Protein AF-A0A2E3YI07-F1 (afdb_monomer_lite)

Secondary structure (DSSP, 8-state):
-EEEE-SSSEEEEEEEEEEE-PPPTTS--SS---EEEEEEEEETTEEEEEEEEES-BTTB-SEEEETTEEEEEEEEESPP-SSSPPPGGG-EEEEEEEPTTPPPPSSPPB---GGGS--------------

pLDDT: mean 73.73, std 20.32, range [28.08, 93.19]

Radius of gyration: 16.0 Å; chains: 1; bounding box: 50×37×43 Å

Foldseek 3Di:
DDWDDPVQQKIKAWDFWPDDPADAPADDDPDGDKTKTWIWIDGDPDIDIQIAMPPDDDPRHQWDADPQKIKGWDDKDDGAHPVDGDDGVGIWTWIQIGHHPDDGDPDTQTDDDVVVPDRDDDPPPPDDDDD

Sequence (131 aa):
MLTWSDGNALTLRWDEVVTDSRCPTDAVCVWAGEIELRLHVSKGSDSTSLVLRLPEREAVPPLGKVAGFTIRLDRVSPEPSLAAPPTEETYQAHLTVAPPGTLLPSAVTAISDERWASVKRRVSAESSLHP

Structure (mmCIF, N/CA/C/O backbone):
data_AF-A0A2E3YI07-F1
#
_entry.id   AF-A0A2E3YI07-F1
#
loop_
_atom_site.group_PDB
_atom_site.id
_atom_site.type_symbol
_atom_site.label_atom_id
_atom_site.label_alt_id
_atom_site.label_comp_id
_atom_site.label_asym_id
_atom_site.label_entity_id
_atom_site.label_seq_id
_atom_site.pdbx_PDB_ins_code
_atom_site.Cartn_x
_atom_site.Cartn_y
_atom_site.Cartn_z
_atom_site.occupancy
_atom_site.B_iso_or_equiv
_atom_site.auth_seq_id
_atom_site.auth_comp_id
_atom_site.auth_asym_id
_atom_site.auth_atom_id
_atom_site.pdbx_PDB_model_num
ATOM 1 N N . MET A 1 1 ? 10.925 7.538 8.580 1.00 47.06 1 MET A N 1
ATOM 2 C CA . MET A 1 1 ? 9.795 7.009 9.376 1.00 47.06 1 MET A CA 1
ATOM 3 C C . MET A 1 1 ? 8.611 7.946 9.175 1.00 47.06 1 MET A C 1
ATOM 5 O O . MET A 1 1 ? 8.662 9.071 9.657 1.00 47.06 1 MET A O 1
ATOM 9 N N . LEU A 1 2 ? 7.627 7.536 8.371 1.00 51.66 2 LEU A N 1
ATOM 10 C CA . LEU A 1 2 ? 6.523 8.384 7.893 1.00 51.66 2 LEU A CA 1
ATOM 11 C C . LEU A 1 2 ? 5.194 7.855 8.410 1.00 51.66 2 LEU A C 1
ATOM 13 O O . LEU A 1 2 ? 4.999 6.646 8.405 1.00 51.66 2 LEU A O 1
ATOM 17 N N . THR A 1 3 ? 4.301 8.751 8.820 1.00 56.94 3 THR A N 1
ATOM 18 C CA . THR A 1 3 ? 3.112 8.417 9.606 1.00 56.94 3 THR A CA 1
ATOM 19 C C . THR A 1 3 ? 1.899 9.180 9.063 1.00 56.94 3 THR A C 1
ATOM 21 O O . THR A 1 3 ? 1.856 10.404 9.159 1.00 56.94 3 THR A O 1
ATOM 24 N N . TRP A 1 4 ? 0.914 8.482 8.497 1.00 64.12 4 TRP A N 1
ATOM 25 C CA . TRP A 1 4 ? -0.392 9.038 8.110 1.00 64.12 4 TRP A CA 1
ATOM 26 C C . TRP A 1 4 ? -1.407 8.818 9.229 1.00 64.12 4 TRP A C 1
ATOM 28 O O . TRP A 1 4 ? -1.381 7.752 9.836 1.00 64.12 4 TRP A O 1
ATOM 38 N N . SER A 1 5 ? -2.320 9.764 9.481 1.00 59.66 5 SER A N 1
ATOM 39 C CA . SER A 1 5 ? -3.449 9.551 10.394 1.00 59.66 5 SER A CA 1
ATOM 40 C C . SER A 1 5 ? -4.786 9.996 9.807 1.00 59.66 5 SER A C 1
ATOM 42 O O . SER A 1 5 ? -4.866 10.980 9.070 1.00 59.66 5 SER A O 1
ATOM 44 N N . ASP A 1 6 ? -5.853 9.273 10.144 1.00 65.81 6 ASP A N 1
ATOM 45 C CA . ASP A 1 6 ? -7.208 9.545 9.644 1.00 65.81 6 ASP A CA 1
ATOM 46 C C . ASP A 1 6 ? -7.938 10.655 10.427 1.00 65.81 6 ASP A C 1
ATOM 48 O O . ASP A 1 6 ? -9.049 11.049 10.075 1.00 65.81 6 ASP A O 1
ATOM 52 N N . GLY A 1 7 ? -7.322 11.163 11.500 1.00 61.38 7 GLY A N 1
ATOM 53 C CA . GLY A 1 7 ? -7.928 12.107 12.442 1.00 61.38 7 GLY A CA 1
ATOM 54 C C . GLY A 1 7 ? -8.808 11.460 13.522 1.00 61.38 7 GLY A C 1
ATOM 55 O O . GLY A 1 7 ? -9.167 12.145 14.474 1.00 61.38 7 GLY A O 1
ATOM 56 N N . ASN A 1 8 ? -9.080 10.151 13.440 1.00 62.75 8 ASN A N 1
ATOM 57 C CA . ASN A 1 8 ? -9.799 9.345 14.439 1.00 62.75 8 ASN A CA 1
ATOM 58 C C . ASN A 1 8 ? -8.878 8.308 15.105 1.00 62.75 8 ASN A C 1
ATOM 60 O O . ASN A 1 8 ? -9.298 7.205 15.468 1.00 62.75 8 ASN A O 1
ATOM 64 N N . ALA A 1 9 ? -7.615 8.694 15.284 1.00 74.25 9 ALA A N 1
ATOM 65 C CA . ALA A 1 9 ? -6.551 7.929 15.922 1.00 74.25 9 ALA A CA 1
ATOM 66 C C . ALA A 1 9 ? -6.019 6.707 15.154 1.00 74.25 9 ALA A C 1
ATOM 68 O O . ALA A 1 9 ? -5.094 6.087 15.674 1.00 74.25 9 ALA A O 1
ATOM 69 N N . LEU A 1 10 ? -6.504 6.372 13.947 1.00 79.88 10 LEU A N 1
ATOM 70 C CA . LEU A 1 10 ? -5.805 5.391 13.112 1.00 79.88 10 LEU A CA 1
ATOM 71 C C . LEU A 1 10 ? -4.551 6.044 12.546 1.00 79.88 10 LEU A C 1
ATOM 73 O O . LEU A 1 10 ? -4.598 7.153 12.019 1.00 79.88 10 LEU A O 1
ATOM 77 N N . THR A 1 11 ? -3.444 5.331 12.642 1.00 84.50 11 THR A N 1
ATOM 78 C CA . THR A 1 11 ? -2.137 5.748 12.183 1.00 84.50 11 THR A CA 1
ATOM 79 C C . THR A 1 11 ? -1.516 4.645 11.331 1.00 84.50 11 THR A C 1
ATOM 81 O O . THR A 1 11 ? -1.484 3.488 11.741 1.00 84.50 11 THR A O 1
ATOM 84 N N . LEU A 1 12 ? -1.029 4.991 10.142 1.00 84.00 12 LEU A N 1
ATOM 85 C CA . LEU A 1 12 ? -0.323 4.092 9.232 1.00 84.00 12 LEU A CA 1
ATOM 86 C C . LEU A 1 12 ? 1.107 4.573 9.077 1.00 84.00 12 LEU A C 1
ATOM 88 O O . LEU A 1 12 ? 1.341 5.708 8.663 1.00 84.00 12 LEU A O 1
ATOM 92 N N . ARG A 1 13 ? 2.058 3.701 9.385 1.00 84.94 13 ARG A N 1
ATOM 93 C CA . ARG A 1 13 ? 3.478 3.959 9.221 1.00 84.94 13 ARG A CA 1
ATOM 94 C C . ARG A 1 13 ? 4.072 2.996 8.214 1.00 84.94 13 ARG A C 1
ATOM 96 O O . ARG A 1 13 ? 3.861 1.793 8.313 1.00 84.94 13 ARG A O 1
ATOM 103 N N . TRP A 1 14 ? 4.825 3.529 7.263 1.00 81.50 14 TRP A N 1
ATOM 104 C CA . TRP A 1 14 ? 5.632 2.704 6.375 1.00 81.50 14 TRP A CA 1
ATOM 105 C C . TRP A 1 14 ? 6.849 2.178 7.130 1.00 81.50 14 TRP A C 1
ATOM 107 O O . TRP A 1 14 ? 7.633 2.986 7.640 1.00 81.50 14 TRP A O 1
ATOM 117 N N . ASP A 1 15 ? 6.999 0.857 7.189 1.00 85.00 15 ASP A N 1
ATOM 118 C CA . ASP A 1 15 ? 8.186 0.234 7.769 1.00 85.00 15 ASP A CA 1
ATOM 119 C C . ASP A 1 15 ? 9.208 -0.064 6.669 1.00 85.00 15 ASP A C 1
ATOM 121 O O . ASP A 1 15 ? 10.281 0.532 6.675 1.00 85.00 15 ASP A O 1
ATOM 125 N N . GLU A 1 16 ? 8.868 -0.922 5.703 1.00 84.88 16 GLU A N 1
ATOM 126 C CA . GLU A 1 16 ? 9.809 -1.368 4.666 1.00 84.88 16 GLU A CA 1
ATOM 127 C C . GLU A 1 16 ? 9.114 -1.977 3.436 1.00 84.88 16 GLU A C 1
ATOM 129 O O . GLU A 1 16 ? 7.950 -2.396 3.486 1.00 84.88 16 GLU A O 1
ATOM 134 N N . VAL A 1 17 ? 9.874 -2.076 2.342 1.00 89.62 17 VAL A N 1
ATOM 135 C CA . VAL A 1 17 ? 9.582 -2.992 1.231 1.00 89.62 17 VAL A CA 1
ATOM 136 C C . VAL A 1 17 ? 10.168 -4.349 1.600 1.00 89.62 17 VAL A C 1
ATOM 138 O O . VAL A 1 17 ? 11.382 -4.483 1.706 1.00 89.62 17 VAL A O 1
ATOM 141 N N . VAL A 1 18 ? 9.323 -5.359 1.794 1.00 90.81 18 VAL A N 1
ATOM 142 C CA . VAL A 1 18 ? 9.785 -6.712 2.142 1.00 90.81 18 VAL A CA 1
ATOM 143 C C . VAL A 1 18 ? 10.398 -7.388 0.917 1.00 90.81 18 VAL A C 1
ATOM 145 O O . VAL A 1 18 ? 11.444 -8.028 1.002 1.00 90.81 18 VAL A O 1
ATOM 148 N N . THR A 1 19 ? 9.751 -7.237 -0.239 1.00 90.62 19 THR A N 1
ATOM 149 C CA . THR A 1 19 ? 10.292 -7.667 -1.528 1.00 90.62 19 THR A CA 1
ATOM 150 C C . THR A 1 19 ? 9.716 -6.820 -2.656 1.00 90.62 19 THR A C 1
ATOM 152 O O . THR A 1 19 ? 8.546 -6.445 -2.609 1.00 90.62 19 THR A O 1
ATOM 155 N N . ASP A 1 20 ? 10.528 -6.528 -3.670 1.00 91.69 20 ASP A N 1
ATOM 156 C CA . ASP A 1 20 ? 10.071 -6.011 -4.958 1.00 91.69 20 ASP A CA 1
ATOM 157 C C . ASP A 1 20 ? 10.759 -6.791 -6.079 1.00 91.69 20 ASP A C 1
ATOM 159 O O . ASP A 1 20 ? 11.963 -6.686 -6.306 1.00 91.69 20 ASP A O 1
ATOM 163 N N . SER A 1 21 ? 9.971 -7.609 -6.762 1.00 91.88 21 SER A N 1
ATOM 164 C CA . SER A 1 21 ? 10.355 -8.375 -7.944 1.00 91.88 21 SER A CA 1
ATOM 165 C C . SER A 1 21 ? 9.477 -8.021 -9.141 1.00 91.88 21 SER A C 1
ATOM 167 O O . SER A 1 21 ? 9.441 -8.772 -10.119 1.00 91.88 21 SER A O 1
ATOM 169 N N . ARG A 1 22 ? 8.733 -6.904 -9.067 1.00 92.88 22 ARG A N 1
ATOM 170 C CA . ARG A 1 22 ? 7.829 -6.472 -10.135 1.00 92.88 22 ARG A CA 1
ATOM 171 C C . ARG A 1 22 ? 8.575 -6.440 -11.460 1.00 92.88 22 ARG A C 1
ATOM 173 O O . ARG A 1 22 ? 9.720 -5.998 -11.544 1.00 92.88 22 ARG A O 1
ATOM 180 N N . CYS A 1 23 ? 7.904 -6.917 -12.504 1.00 92.38 23 CYS A N 1
ATOM 181 C CA . CYS A 1 23 ? 8.481 -6.907 -13.837 1.00 92.38 23 CYS A CA 1
ATOM 182 C C . CYS A 1 23 ? 8.771 -5.459 -14.259 1.00 92.38 23 CYS A C 1
ATOM 184 O O . CYS A 1 23 ? 7.838 -4.649 -14.241 1.00 92.38 23 CYS A O 1
ATOM 186 N N . PRO A 1 24 ? 10.016 -5.122 -14.641 1.00 93.19 24 PRO A N 1
ATOM 187 C CA . PRO A 1 24 ? 10.331 -3.790 -15.127 1.00 93.19 24 PRO A CA 1
ATOM 188 C C . PRO A 1 24 ? 9.468 -3.410 -16.328 1.00 93.19 24 PRO A C 1
ATOM 190 O O . PRO A 1 24 ? 9.186 -4.235 -17.197 1.00 93.19 24 PRO A O 1
ATOM 193 N N . THR A 1 25 ? 9.065 -2.145 -16.385 1.00 91.81 25 THR A N 1
ATOM 194 C CA . THR A 1 25 ? 8.190 -1.612 -17.447 1.00 91.81 25 THR A CA 1
ATOM 195 C C . THR A 1 25 ? 8.814 -1.660 -18.844 1.00 91.81 25 THR A C 1
ATOM 197 O O . THR A 1 25 ? 8.097 -1.631 -19.842 1.00 91.81 25 THR A O 1
ATOM 200 N N . ASP A 1 26 ? 10.138 -1.759 -18.913 1.00 92.38 26 ASP A N 1
ATOM 201 C CA . ASP A 1 26 ? 10.973 -1.850 -20.109 1.00 92.38 26 ASP A CA 1
ATOM 202 C C . ASP A 1 26 ? 11.542 -3.265 -20.343 1.00 92.38 26 ASP A C 1
ATOM 204 O O . ASP A 1 26 ? 12.445 -3.445 -21.162 1.00 92.38 26 ASP A O 1
ATOM 208 N N . ALA A 1 27 ? 11.007 -4.282 -19.657 1.00 90.94 27 ALA A N 1
ATOM 209 C CA . ALA A 1 27 ? 11.405 -5.681 -19.798 1.00 90.94 27 ALA A CA 1
ATOM 210 C C . ALA A 1 27 ? 10.238 -6.588 -20.224 1.00 90.94 27 ALA A C 1
ATOM 212 O O . ALA A 1 27 ? 9.062 -6.273 -20.054 1.00 90.94 27 ALA A O 1
ATOM 213 N N . VAL A 1 28 ? 10.57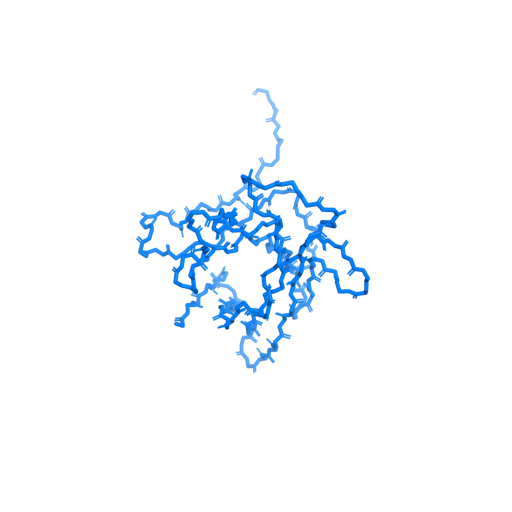5 -7.769 -20.751 1.00 91.69 28 VAL A N 1
ATOM 214 C CA . VAL A 1 28 ? 9.616 -8.856 -20.994 1.00 91.69 28 VAL A CA 1
ATOM 215 C C . VAL A 1 28 ? 9.902 -9.970 -19.998 1.00 91.69 28 VAL A C 1
ATOM 217 O O . VAL A 1 28 ? 10.913 -10.664 -20.110 1.00 91.69 28 VAL A O 1
ATOM 220 N N . CYS A 1 29 ? 9.018 -10.147 -19.017 1.00 89.88 29 CYS A N 1
ATOM 221 C CA . CYS A 1 29 ? 9.173 -11.187 -18.006 1.00 89.88 29 CYS A CA 1
ATOM 222 C C . CYS A 1 29 ? 8.408 -12.455 -18.380 1.00 89.88 29 CYS A C 1
ATOM 224 O O . CYS A 1 29 ? 7.260 -12.404 -18.813 1.00 89.88 29 CYS A O 1
ATOM 226 N N . VAL A 1 30 ? 9.031 -13.609 -18.137 1.00 92.75 30 VAL A N 1
ATOM 227 C CA . VAL A 1 30 ? 8.368 -14.920 -18.257 1.00 92.75 30 VAL A CA 1
ATOM 228 C C . VAL A 1 30 ? 7.349 -15.121 -17.128 1.00 92.75 30 VAL A C 1
ATOM 230 O O . VAL A 1 30 ? 6.310 -15.745 -17.328 1.00 92.75 30 VAL A O 1
ATOM 233 N N . TRP A 1 31 ? 7.624 -14.550 -15.953 1.00 86.12 31 TRP A N 1
ATOM 234 C CA . TRP A 1 31 ? 6.762 -14.603 -14.776 1.00 86.12 31 TRP A CA 1
ATOM 235 C C . TRP A 1 31 ? 6.403 -13.188 -14.328 1.00 86.12 31 TRP A C 1
ATOM 237 O O . TRP A 1 31 ? 7.276 -12.325 -14.238 1.00 86.12 31 TRP A O 1
ATOM 247 N N . ALA A 1 32 ? 5.125 -12.949 -14.030 1.00 80.06 32 ALA A N 1
ATOM 248 C CA . ALA A 1 32 ? 4.703 -11.711 -13.384 1.00 80.06 32 ALA A CA 1
ATOM 249 C C . ALA A 1 32 ? 5.194 -11.728 -11.933 1.00 80.06 32 ALA A C 1
ATOM 251 O O . ALA A 1 32 ? 4.715 -12.542 -11.140 1.00 80.06 32 ALA A O 1
ATOM 252 N N . GLY A 1 33 ? 6.175 -10.878 -11.632 1.00 89.25 33 GLY A N 1
ATOM 253 C CA . GLY A 1 33 ? 6.669 -10.680 -10.276 1.00 89.25 33 GLY A CA 1
ATOM 254 C C . GLY A 1 33 ? 5.687 -9.916 -9.391 1.00 89.25 33 GLY A C 1
ATOM 255 O O . GLY A 1 33 ? 4.550 -9.633 -9.780 1.00 89.25 33 GLY A O 1
ATOM 256 N N . GLU A 1 34 ? 6.140 -9.582 -8.191 1.00 92.31 34 GLU A N 1
ATOM 257 C CA . GLU A 1 34 ? 5.302 -9.061 -7.112 1.00 92.31 34 GLU A CA 1
ATOM 258 C C . GLU A 1 34 ? 6.030 -8.035 -6.252 1.00 92.31 34 GLU A C 1
ATOM 260 O O . GLU A 1 34 ? 7.257 -7.962 -6.250 1.00 92.31 34 GLU A O 1
ATOM 265 N N . ILE A 1 35 ? 5.256 -7.279 -5.484 1.00 92.31 35 ILE A N 1
ATOM 266 C CA . ILE A 1 35 ? 5.745 -6.407 -4.428 1.00 92.31 35 ILE A CA 1
ATOM 267 C C . ILE A 1 35 ? 5.008 -6.698 -3.130 1.00 92.31 35 ILE A C 1
ATOM 269 O O . ILE A 1 35 ? 3.787 -6.867 -3.119 1.00 92.31 35 ILE A O 1
ATOM 273 N N . GLU A 1 36 ? 5.759 -6.723 -2.038 1.00 92.50 36 GLU A N 1
ATOM 274 C CA . GLU A 1 36 ? 5.253 -6.878 -0.685 1.00 92.50 36 GLU A CA 1
ATOM 275 C C . GLU A 1 36 ? 5.770 -5.743 0.193 1.00 92.50 36 GLU A C 1
ATOM 277 O O . GLU A 1 36 ? 6.964 -5.439 0.222 1.00 92.50 36 GLU A O 1
ATOM 282 N N . LEU A 1 37 ? 4.853 -5.120 0.923 1.00 89.62 37 LEU A N 1
ATOM 283 C CA . LEU A 1 37 ? 5.121 -3.982 1.786 1.00 89.62 37 LEU A CA 1
ATOM 284 C C . LEU A 1 37 ? 4.697 -4.294 3.210 1.00 89.62 37 LEU A C 1
ATOM 286 O O . LEU A 1 37 ? 3.641 -4.892 3.436 1.00 89.62 37 LEU A O 1
ATOM 290 N N . ARG A 1 38 ? 5.479 -3.807 4.171 1.00 90.31 38 ARG A N 1
ATOM 291 C CA . ARG A 1 38 ? 5.131 -3.855 5.587 1.00 90.31 38 ARG A CA 1
ATOM 292 C C . ARG A 1 38 ? 4.769 -2.465 6.083 1.00 90.31 38 ARG A C 1
ATOM 294 O O . ARG A 1 38 ? 5.542 -1.513 5.984 1.00 90.31 38 ARG A O 1
ATOM 301 N N . LEU A 1 39 ? 3.579 -2.378 6.655 1.00 89.62 39 LEU A N 1
ATOM 302 C CA . LEU A 1 39 ? 3.061 -1.198 7.322 1.00 89.62 39 LEU A CA 1
ATOM 303 C C . LEU A 1 39 ? 2.916 -1.501 8.808 1.00 89.62 39 LEU A C 1
ATOM 305 O O . LEU A 1 39 ? 2.422 -2.558 9.191 1.00 89.62 39 LEU A O 1
ATOM 309 N N . HIS A 1 40 ? 3.269 -0.552 9.656 1.00 89.31 40 HIS A N 1
ATOM 310 C CA . HIS A 1 40 ? 2.867 -0.571 11.049 1.00 89.31 40 HIS A CA 1
ATOM 311 C C . HIS A 1 40 ? 1.593 0.249 11.212 1.00 89.31 40 HIS A C 1
ATOM 313 O O . HIS A 1 40 ? 1.552 1.437 10.896 1.00 89.31 40 HIS A O 1
ATOM 319 N N . VAL A 1 41 ? 0.539 -0.391 11.698 1.00 89.81 41 VAL A N 1
ATOM 320 C CA . VAL A 1 41 ? -0.778 0.212 11.880 1.00 89.81 41 VAL A CA 1
ATOM 321 C C . VAL A 1 41 ? -1.037 0.354 13.368 1.00 89.81 41 VAL A C 1
ATOM 323 O O . VAL A 1 41 ? -0.950 -0.631 14.097 1.00 89.81 41 VAL A O 1
ATOM 326 N N . SER A 1 42 ? -1.391 1.548 13.828 1.00 87.00 42 SER A N 1
ATOM 327 C CA . SER A 1 42 ? -1.763 1.781 15.222 1.00 87.00 42 SER A CA 1
ATOM 328 C C . SER A 1 42 ? -3.082 2.531 15.358 1.00 87.00 42 SER A C 1
ATOM 330 O O . SER A 1 42 ? -3.443 3.344 14.513 1.00 87.00 42 SER A O 1
ATOM 332 N N . LYS A 1 43 ? -3.831 2.232 16.419 1.00 83.81 43 LYS A N 1
ATOM 333 C CA . LYS A 1 43 ? -5.055 2.931 16.808 1.00 83.81 43 LYS A CA 1
ATOM 334 C C . LYS A 1 43 ? -5.116 3.035 18.326 1.00 83.81 43 LYS A C 1
ATOM 336 O O . LYS A 1 43 ? -5.349 2.044 19.013 1.00 83.81 43 LYS A O 1
ATOM 341 N N . GLY A 1 44 ? -4.933 4.241 18.858 1.00 82.44 44 GLY A N 1
ATOM 342 C CA . GLY A 1 44 ? -4.826 4.428 20.307 1.00 82.44 44 GLY A CA 1
ATOM 343 C C . GLY A 1 44 ? -3.636 3.645 20.875 1.00 82.44 44 GLY A C 1
ATOM 344 O O . GLY A 1 44 ? -2.503 3.884 20.467 1.00 82.44 44 GLY A O 1
ATOM 345 N N . SER A 1 45 ? -3.891 2.716 21.800 1.00 80.25 45 SER A N 1
ATOM 346 C CA . SER A 1 45 ? -2.870 1.828 22.379 1.00 80.25 45 SER A CA 1
ATOM 347 C C . SER A 1 45 ? -2.600 0.564 21.561 1.00 80.25 45 SER A C 1
ATOM 349 O O . SER A 1 45 ? -1.589 -0.097 21.792 1.00 80.25 45 SER A O 1
ATOM 351 N N . ASP A 1 46 ? -3.484 0.211 20.627 1.00 82.25 46 ASP A N 1
ATOM 352 C CA . ASP A 1 46 ? -3.323 -0.990 19.815 1.00 82.25 46 ASP A CA 1
ATOM 353 C C . ASP A 1 46 ? -2.384 -0.704 18.648 1.00 82.25 46 ASP A C 1
ATOM 355 O O . ASP A 1 46 ? -2.514 0.309 17.958 1.00 82.25 46 ASP A O 1
ATOM 359 N N . SER A 1 47 ? -1.441 -1.607 18.398 1.00 87.62 47 SER A N 1
ATOM 360 C CA . SER A 1 47 ? -0.578 -1.542 17.225 1.00 87.62 47 SER A CA 1
ATOM 361 C C . SER A 1 47 ? -0.292 -2.931 16.679 1.00 87.62 47 SER A C 1
ATOM 363 O O . SER A 1 47 ? -0.246 -3.912 17.420 1.00 87.62 47 SER A O 1
ATOM 365 N N . THR A 1 48 ? -0.149 -3.033 15.363 1.00 91.81 48 THR A N 1
ATOM 366 C CA . THR A 1 48 ? 0.124 -4.293 14.678 1.00 91.81 48 THR A CA 1
ATOM 367 C C . THR A 1 48 ? 0.893 -4.047 13.388 1.00 91.81 48 THR A C 1
ATOM 369 O O . THR A 1 48 ? 0.826 -2.963 12.807 1.00 91.81 48 THR A O 1
ATOM 372 N N . SER A 1 49 ? 1.622 -5.057 12.929 1.00 91.81 49 SER A N 1
ATOM 373 C CA . SER A 1 49 ? 2.260 -5.038 11.616 1.00 91.81 49 SER A CA 1
ATOM 374 C C . SER A 1 49 ? 1.324 -5.670 10.593 1.00 91.81 49 SER A C 1
ATOM 376 O O . SER A 1 49 ? 0.845 -6.787 10.778 1.00 91.81 49 SER A O 1
ATOM 378 N N . LEU A 1 50 ? 1.075 -4.948 9.508 1.00 90.69 50 LEU A N 1
ATOM 379 C CA . LEU A 1 50 ? 0.259 -5.366 8.385 1.00 90.69 50 LEU A CA 1
ATOM 380 C C . LEU A 1 50 ? 1.142 -5.520 7.148 1.00 90.69 50 LEU A C 1
ATOM 382 O O . LEU A 1 50 ? 1.828 -4.583 6.748 1.00 90.69 50 LEU A O 1
ATOM 386 N N . VAL A 1 51 ? 1.091 -6.697 6.534 1.00 92.25 51 VAL A N 1
ATOM 387 C CA . VAL A 1 51 ? 1.780 -6.988 5.277 1.00 92.25 51 VAL A CA 1
ATOM 388 C C . VAL A 1 51 ? 0.754 -6.999 4.149 1.00 92.25 51 VAL A C 1
ATOM 390 O O . VAL A 1 51 ? -0.282 -7.650 4.272 1.00 92.25 51 VAL A O 1
ATOM 393 N N . LEU A 1 52 ? 1.026 -6.249 3.080 1.00 91.38 52 LEU A N 1
ATOM 394 C CA . LEU A 1 52 ? 0.172 -6.135 1.895 1.00 91.38 52 LEU A CA 1
ATOM 395 C C . LEU A 1 52 ? 0.984 -6.428 0.638 1.00 91.38 52 LEU A C 1
ATOM 397 O O . LEU A 1 52 ? 2.162 -6.079 0.563 1.00 91.38 52 LEU A O 1
ATOM 401 N N . ARG A 1 53 ? 0.338 -7.027 -0.364 1.00 91.94 53 ARG A N 1
ATOM 402 C CA . ARG A 1 53 ? 1.011 -7.561 -1.550 1.00 91.94 53 ARG A CA 1
ATOM 403 C C . ARG A 1 53 ? 0.261 -7.269 -2.847 1.00 91.94 53 ARG A C 1
ATOM 405 O O . ARG A 1 53 ? -0.968 -7.265 -2.861 1.00 91.94 53 ARG A O 1
ATOM 412 N N . LEU A 1 54 ? 1.008 -7.071 -3.936 1.00 90.75 54 LEU A N 1
ATOM 413 C CA . LEU A 1 54 ? 0.496 -6.969 -5.307 1.00 90.75 54 LEU A CA 1
ATOM 414 C C . LEU A 1 54 ? 1.363 -7.765 -6.305 1.00 90.75 54 LEU A C 1
ATOM 416 O O . LEU A 1 54 ? 2.581 -7.734 -6.176 1.00 90.75 54 LEU A O 1
ATOM 420 N N . PRO A 1 55 ? 0.781 -8.395 -7.345 1.00 87.50 55 PRO A N 1
ATOM 421 C CA . PRO A 1 55 ? -0.647 -8.680 -7.477 1.00 87.50 55 PRO A CA 1
ATOM 422 C C . PRO A 1 55 ? -1.106 -9.669 -6.392 1.00 87.50 55 PRO A C 1
ATOM 424 O O . PRO A 1 55 ? -0.284 -10.340 -5.766 1.00 87.50 55 PRO A O 1
ATOM 427 N N . GLU A 1 56 ? -2.417 -9.765 -6.171 1.00 82.38 56 GLU A N 1
ATOM 428 C CA . GLU A 1 56 ? -2.979 -10.769 -5.262 1.00 82.38 56 GLU A CA 1
ATOM 429 C C . GLU A 1 56 ? -2.544 -12.171 -5.706 1.00 82.38 56 GLU A C 1
ATOM 431 O O . GLU A 1 56 ? -2.843 -12.610 -6.820 1.00 82.38 56 GLU A O 1
ATOM 436 N N . ARG A 1 57 ? -1.787 -12.852 -4.844 1.00 73.81 57 ARG A N 1
ATOM 437 C CA . ARG A 1 57 ? -1.336 -14.229 -5.040 1.00 73.81 57 ARG A CA 1
ATOM 438 C C . ARG A 1 57 ? -1.356 -14.957 -3.704 1.00 73.81 57 ARG A C 1
ATOM 440 O O . ARG A 1 57 ? -0.981 -14.389 -2.683 1.00 73.81 57 ARG A O 1
ATOM 447 N N . GLU A 1 58 ? -1.748 -16.226 -3.747 1.00 69.12 58 GLU A N 1
ATOM 448 C CA . GLU A 1 58 ? -1.887 -17.091 -2.570 1.00 69.12 58 GLU A CA 1
ATOM 449 C C . GLU A 1 58 ? -2.819 -16.521 -1.476 1.00 69.12 58 GLU A C 1
ATOM 451 O O . GLU A 1 58 ? -3.817 -15.875 -1.782 1.00 69.12 58 GLU A O 1
ATOM 456 N N . ALA A 1 59 ? -2.529 -16.819 -0.202 1.00 68.62 59 ALA A N 1
ATOM 457 C CA . ALA A 1 59 ? -3.319 -16.459 0.976 1.00 68.62 59 ALA A CA 1
ATOM 458 C C . ALA A 1 59 ? -2.965 -15.082 1.577 1.00 68.62 59 ALA A C 1
ATOM 460 O O . ALA A 1 59 ? -3.473 -14.754 2.651 1.00 68.62 59 ALA A O 1
ATOM 461 N N . VAL A 1 60 ? -2.100 -14.288 0.927 1.00 71.62 60 VAL A N 1
ATOM 462 C CA . VAL A 1 60 ? -1.777 -12.914 1.351 1.00 71.62 60 VAL A CA 1
ATOM 463 C C . VAL A 1 60 ? -2.554 -11.935 0.467 1.00 71.62 60 VAL A C 1
ATOM 465 O O . VAL A 1 60 ? -2.122 -11.625 -0.646 1.00 71.62 60 VAL A O 1
ATOM 468 N N . PRO A 1 61 ? -3.722 -11.461 0.927 1.00 78.00 61 PRO A N 1
ATOM 469 C CA . PRO A 1 61 ? -4.550 -10.563 0.139 1.00 78.00 61 PRO A CA 1
ATOM 470 C C . PRO A 1 61 ? -3.916 -9.166 0.010 1.00 78.00 61 PRO A C 1
ATOM 472 O O . PRO A 1 61 ? -3.139 -8.740 0.869 1.00 78.00 61 PRO A O 1
ATOM 475 N N . PRO A 1 62 ? -4.328 -8.372 -0.994 1.00 83.00 62 PRO A N 1
ATOM 476 C CA . PRO A 1 62 ? -3.930 -6.973 -1.132 1.00 83.00 62 PRO A CA 1
ATOM 477 C C . PRO A 1 62 ? -4.601 -6.080 -0.077 1.00 83.00 62 PRO A C 1
ATOM 479 O O . PRO A 1 62 ? -4.564 -4.860 -0.192 1.00 83.00 62 PRO A O 1
ATOM 482 N N . LEU A 1 63 ? -5.265 -6.647 0.935 1.00 86.62 63 LEU A N 1
ATOM 483 C CA . LEU A 1 63 ? -5.979 -5.915 1.973 1.00 86.62 63 LEU A CA 1
ATOM 484 C C . LEU A 1 63 ? -5.805 -6.546 3.351 1.00 86.62 63 LEU A C 1
ATOM 486 O O . LEU A 1 63 ? -5.714 -7.757 3.491 1.00 86.62 63 LEU A O 1
ATOM 490 N N . GLY A 1 64 ? -5.851 -5.718 4.385 1.00 87.19 64 GLY A N 1
ATOM 491 C CA . GLY A 1 64 ? -5.823 -6.124 5.781 1.00 87.19 64 GLY A CA 1
ATOM 492 C C . GLY A 1 64 ? -6.914 -5.445 6.586 1.00 87.19 64 GLY A C 1
ATOM 493 O O . GLY A 1 64 ? -7.352 -4.340 6.258 1.00 87.19 64 GLY A O 1
ATOM 494 N N . LYS A 1 65 ? -7.345 -6.100 7.667 1.00 85.81 65 LYS A N 1
ATOM 495 C CA . LYS A 1 65 ? -8.282 -5.520 8.630 1.00 85.81 65 LYS A CA 1
ATOM 496 C C . LYS A 1 65 ? -7.590 -5.283 9.961 1.00 85.81 65 LYS A C 1
ATOM 498 O O . LYS A 1 65 ? -7.067 -6.222 10.551 1.00 85.81 65 LYS A O 1
ATOM 503 N N . VAL A 1 66 ? -7.626 -4.046 10.445 1.00 85.62 66 VAL A N 1
ATOM 504 C CA . VAL A 1 66 ? -7.015 -3.655 11.722 1.00 85.62 66 VAL A CA 1
ATOM 505 C C . VAL A 1 66 ? -7.979 -2.758 12.485 1.00 85.62 66 VAL A C 1
ATOM 507 O O . VAL A 1 66 ? -8.444 -1.751 11.959 1.00 85.62 66 VAL A O 1
ATOM 510 N N . ALA A 1 67 ? -8.304 -3.129 13.726 1.00 81.81 67 ALA A N 1
ATOM 511 C CA . ALA A 1 67 ? -9.183 -2.357 14.613 1.00 81.81 67 ALA A CA 1
ATOM 512 C C . ALA A 1 67 ? -10.526 -1.924 13.969 1.00 81.81 67 ALA A C 1
ATOM 514 O O . ALA A 1 67 ? -11.037 -0.826 14.223 1.00 81.81 67 ALA A O 1
ATOM 515 N N . GLY A 1 68 ? -11.072 -2.795 13.111 1.00 80.69 68 GLY A N 1
ATOM 516 C CA . GLY A 1 68 ? -12.305 -2.592 12.345 1.00 80.69 68 GLY A CA 1
ATOM 517 C C . GLY A 1 68 ? -12.130 -1.857 11.011 1.00 80.69 68 GLY A C 1
ATOM 518 O O . GLY A 1 68 ? -13.028 -1.931 10.179 1.00 80.69 68 GLY A O 1
ATOM 519 N N . PHE A 1 69 ? -10.998 -1.193 10.775 1.00 83.25 69 PHE A N 1
ATOM 520 C CA . PHE A 1 69 ? -10.687 -0.572 9.489 1.00 83.25 69 PHE A CA 1
ATOM 521 C C . PHE A 1 69 ? -10.285 -1.629 8.470 1.00 83.25 69 PHE A C 1
ATOM 523 O O . PHE A 1 69 ? -9.676 -2.637 8.828 1.00 83.25 69 PHE A O 1
ATOM 530 N N . THR A 1 70 ? -10.577 -1.370 7.199 1.00 84.75 70 THR A N 1
ATOM 531 C CA . THR A 1 70 ? -10.049 -2.161 6.084 1.00 84.75 70 THR A CA 1
ATOM 532 C C . THR A 1 70 ? -9.071 -1.306 5.293 1.00 84.75 70 THR A C 1
ATOM 534 O O . THR A 1 70 ? -9.434 -0.233 4.824 1.00 84.75 70 THR A O 1
ATOM 537 N N . ILE A 1 71 ? -7.836 -1.771 5.146 1.00 85.94 71 ILE A N 1
ATOM 538 C CA . ILE A 1 71 ? -6.757 -1.083 4.432 1.00 85.94 71 ILE A CA 1
ATOM 539 C C . ILE A 1 71 ? -6.401 -1.944 3.231 1.00 85.94 71 ILE A C 1
ATOM 541 O O . ILE A 1 71 ? -6.135 -3.128 3.402 1.00 85.94 71 ILE A O 1
ATOM 545 N N . ARG A 1 72 ? -6.400 -1.379 2.028 1.00 86.94 72 ARG A N 1
ATOM 546 C CA . ARG A 1 72 ? -6.110 -2.090 0.782 1.00 86.94 72 ARG A CA 1
ATOM 547 C C . ARG A 1 72 ? -4.986 -1.396 0.035 1.00 86.94 72 ARG A C 1
ATOM 549 O O . ARG A 1 72 ? -5.027 -0.183 -0.123 1.00 86.94 72 ARG A O 1
ATOM 556 N N . LEU A 1 73 ? -4.017 -2.171 -0.432 1.00 88.44 73 LEU A N 1
ATOM 557 C CA . LEU A 1 73 ? -2.960 -1.732 -1.323 1.00 88.44 73 LEU A CA 1
ATOM 558 C C . LEU A 1 73 ? -3.464 -1.743 -2.762 1.00 88.44 73 LEU A C 1
ATOM 560 O O . LEU A 1 73 ? -3.891 -2.769 -3.284 1.00 88.44 73 LEU A O 1
ATOM 564 N N . ASP A 1 74 ? -3.441 -0.573 -3.386 1.00 85.00 74 ASP A N 1
ATOM 565 C CA . ASP A 1 74 ? -3.928 -0.357 -4.745 1.00 85.00 74 ASP A CA 1
ATOM 566 C C . ASP A 1 74 ? -2.816 -0.417 -5.779 1.00 85.00 74 ASP A C 1
ATOM 568 O O . ASP A 1 74 ? -2.981 -0.962 -6.869 1.00 85.00 74 ASP A O 1
ATOM 572 N N . ARG A 1 75 ? -1.690 0.210 -5.446 1.00 86.38 75 ARG A N 1
ATOM 573 C CA . ARG A 1 75 ? -0.545 0.382 -6.332 1.00 86.38 75 ARG A CA 1
ATOM 574 C C . ARG A 1 75 ? 0.677 0.707 -5.500 1.00 86.38 75 ARG A C 1
ATOM 576 O O . ARG A 1 75 ? 0.566 1.392 -4.483 1.00 86.38 75 ARG A O 1
ATOM 583 N N . VAL A 1 76 ? 1.835 0.303 -6.000 1.00 88.81 76 VAL A N 1
ATOM 584 C CA . VAL A 1 76 ? 3.115 0.838 -5.553 1.00 88.81 76 VAL A CA 1
ATOM 585 C C . VAL A 1 76 ? 3.783 1.552 -6.718 1.00 88.81 76 VAL A C 1
ATOM 587 O O . VAL A 1 76 ? 3.790 1.050 -7.837 1.00 88.81 76 VAL A O 1
ATOM 590 N N . SER A 1 77 ? 4.309 2.740 -6.463 1.00 87.94 77 SER A N 1
ATOM 591 C CA . SER A 1 77 ? 5.013 3.570 -7.439 1.00 87.94 77 SER A CA 1
ATOM 592 C C . SER A 1 77 ? 6.400 3.931 -6.886 1.00 87.94 77 SER A C 1
ATOM 594 O O . SER A 1 77 ? 6.549 3.976 -5.669 1.00 87.94 77 SER A O 1
ATOM 596 N N . PRO A 1 78 ? 7.403 4.220 -7.729 1.00 89.94 78 PRO A N 1
ATOM 597 C CA . PRO A 1 78 ? 7.397 4.018 -9.175 1.00 89.94 78 PRO A CA 1
ATOM 598 C C . PRO A 1 78 ? 7.374 2.524 -9.534 1.00 89.94 78 PRO A C 1
ATOM 600 O O . PRO A 1 78 ? 7.676 1.662 -8.706 1.00 89.94 78 PRO A O 1
ATOM 603 N N . GLU A 1 79 ? 6.977 2.215 -10.766 1.00 88.88 79 GLU A N 1
ATOM 604 C CA . GLU A 1 79 ? 7.233 0.886 -11.328 1.00 88.88 79 GLU A CA 1
ATOM 605 C C . GLU A 1 79 ? 8.722 0.767 -11.666 1.00 88.88 79 GLU A C 1
ATOM 607 O O . GLU A 1 79 ? 9.324 1.762 -12.085 1.00 88.88 79 GLU A O 1
ATOM 612 N N . PRO A 1 80 ? 9.337 -0.413 -11.490 1.00 91.06 80 PRO A N 1
ATOM 613 C CA . PRO A 1 80 ? 10.741 -0.574 -11.810 1.00 91.06 80 PRO A CA 1
ATOM 614 C C . PRO A 1 80 ? 11.003 -0.386 -13.307 1.00 91.06 80 PRO A C 1
ATOM 616 O O . PRO A 1 80 ? 10.164 -0.668 -14.169 1.00 91.06 80 PRO A O 1
ATOM 619 N N . SER A 1 81 ? 12.212 0.072 -13.608 1.00 92.19 81 SER A N 1
ATOM 620 C CA . SER A 1 81 ? 12.800 0.050 -14.946 1.00 92.19 81 SER A CA 1
ATOM 621 C C . SER A 1 81 ? 14.215 -0.511 -14.851 1.00 92.19 81 SER A C 1
ATOM 623 O O . SER A 1 81 ? 14.853 -0.393 -13.801 1.00 92.19 81 SER A O 1
ATOM 625 N N . LEU A 1 82 ? 14.728 -1.104 -15.926 1.00 87.44 82 LEU A N 1
ATOM 626 C CA . LEU A 1 82 ? 16.090 -1.644 -15.955 1.00 87.44 82 LEU A CA 1
ATOM 627 C C . LEU A 1 82 ? 17.147 -0.546 -15.777 1.00 87.44 82 LEU A C 1
ATOM 629 O O . LEU A 1 82 ? 18.201 -0.790 -15.194 1.00 87.44 82 LEU A O 1
ATOM 633 N N . ALA A 1 83 ? 16.864 0.663 -16.267 1.00 88.62 83 ALA A N 1
ATOM 634 C CA . ALA A 1 83 ? 17.769 1.806 -16.164 1.00 88.62 83 ALA A CA 1
ATOM 635 C C . ALA A 1 83 ? 17.739 2.489 -14.786 1.00 88.62 83 ALA A C 1
ATOM 637 O O . ALA A 1 83 ? 18.737 3.074 -14.366 1.00 88.62 83 ALA A O 1
ATOM 638 N N . ALA A 1 84 ? 16.598 2.441 -14.099 1.00 85.31 84 ALA A N 1
ATOM 639 C CA . ALA A 1 84 ? 16.380 3.105 -12.821 1.00 85.31 84 ALA A CA 1
ATOM 640 C C . ALA A 1 84 ? 15.485 2.233 -11.924 1.00 85.31 84 ALA A C 1
ATOM 642 O O . ALA A 1 84 ? 14.255 2.379 -11.949 1.00 85.31 84 ALA A O 1
ATOM 643 N N . PRO A 1 85 ? 16.074 1.3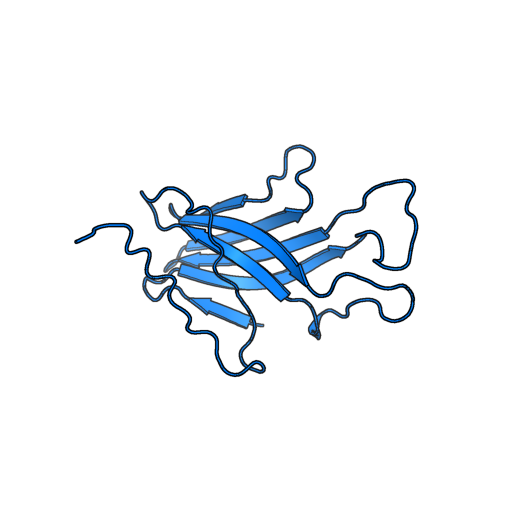09 -11.146 1.00 83.50 85 PRO A N 1
ATOM 644 C CA . PRO A 1 85 ? 15.330 0.584 -10.129 1.00 83.50 85 PRO A CA 1
ATOM 645 C C . PRO A 1 85 ? 14.898 1.542 -9.001 1.00 83.50 85 PRO A C 1
ATOM 647 O O . PRO A 1 85 ? 15.637 2.480 -8.683 1.00 83.50 85 PRO A O 1
ATOM 650 N N . PRO A 1 86 ? 13.726 1.330 -8.372 1.00 85.25 86 PRO A N 1
ATOM 651 C CA . PRO A 1 86 ? 13.281 2.156 -7.258 1.00 85.25 86 PRO A CA 1
ATOM 652 C C . PRO A 1 86 ? 14.212 1.983 -6.055 1.00 85.25 86 PRO A C 1
ATOM 654 O O . PRO A 1 86 ? 14.613 0.869 -5.715 1.00 85.25 86 PRO A O 1
ATOM 657 N N . THR A 1 87 ? 14.527 3.081 -5.377 1.00 82.12 87 THR A N 1
ATOM 658 C CA . THR A 1 87 ? 15.196 3.056 -4.070 1.00 82.12 87 THR A CA 1
ATOM 659 C C . THR A 1 87 ? 14.163 3.175 -2.957 1.00 82.12 87 THR A C 1
ATOM 661 O O . THR A 1 87 ? 13.072 3.704 -3.188 1.00 82.12 87 THR A O 1
ATOM 664 N N . GLU A 1 88 ? 14.509 2.740 -1.741 1.00 77.44 88 GLU A N 1
ATOM 665 C CA . GLU A 1 88 ? 13.627 2.821 -0.561 1.00 77.44 88 GLU A CA 1
ATOM 666 C C . GLU A 1 88 ? 12.968 4.199 -0.390 1.00 77.44 88 GLU A C 1
ATOM 668 O O . GLU A 1 88 ? 11.792 4.296 -0.054 1.00 77.44 88 GLU A O 1
ATOM 673 N N . GLU A 1 89 ? 13.701 5.266 -0.702 1.00 76.69 89 GLU A N 1
ATOM 674 C CA . GLU A 1 89 ? 13.271 6.660 -0.548 1.00 76.69 89 GLU A CA 1
ATOM 675 C C . GLU A 1 89 ? 12.268 7.128 -1.616 1.00 76.69 89 GLU A C 1
ATOM 677 O O . GLU A 1 89 ? 11.613 8.155 -1.447 1.00 76.69 89 GLU A O 1
ATOM 682 N N . THR A 1 90 ? 12.159 6.403 -2.732 1.00 81.69 90 THR A N 1
ATOM 683 C CA . THR A 1 90 ? 11.307 6.773 -3.877 1.00 81.69 90 THR A CA 1
ATOM 684 C C . THR A 1 90 ? 9.958 6.063 -3.877 1.00 81.69 90 THR A C 1
ATOM 686 O O . THR A 1 90 ? 9.047 6.494 -4.591 1.00 81.69 90 THR A O 1
ATOM 689 N N . TYR A 1 91 ? 9.821 4.997 -3.081 1.00 85.69 91 TYR A N 1
ATOM 690 C CA . TYR A 1 91 ? 8.600 4.204 -3.014 1.00 85.69 91 TYR A CA 1
ATOM 691 C C . TYR A 1 91 ? 7.414 4.995 -2.464 1.00 85.69 91 TYR A C 1
ATOM 693 O O . TYR A 1 91 ? 7.514 5.777 -1.520 1.00 85.69 91 TYR A O 1
ATOM 701 N N . GLN A 1 92 ? 6.252 4.727 -3.047 1.00 85.69 92 GLN A N 1
ATOM 702 C CA . GLN A 1 92 ? 4.960 5.290 -2.685 1.00 85.69 92 GLN A CA 1
ATOM 703 C C . GLN A 1 92 ? 3.907 4.186 -2.754 1.00 85.69 92 GLN A C 1
ATOM 705 O O . GLN A 1 92 ? 3.744 3.569 -3.807 1.00 85.69 92 GLN A O 1
ATOM 710 N N . ALA A 1 93 ? 3.154 3.960 -1.673 1.00 86.12 93 ALA A N 1
ATOM 711 C CA . ALA A 1 93 ? 1.957 3.118 -1.727 1.00 86.12 93 ALA A CA 1
ATOM 712 C C . ALA A 1 93 ? 0.694 3.957 -1.847 1.00 86.12 93 ALA A C 1
ATOM 714 O O . ALA A 1 93 ? 0.401 4.839 -1.044 1.00 86.12 93 ALA A O 1
ATOM 715 N N . HIS A 1 94 ? -0.137 3.574 -2.800 1.00 85.44 94 HIS A N 1
ATOM 716 C CA . HIS A 1 94 ? -1.503 4.047 -2.890 1.00 85.44 94 HIS A CA 1
ATOM 717 C C . HIS A 1 94 ? -2.379 3.083 -2.082 1.00 85.44 94 HIS A C 1
ATOM 719 O O . HIS A 1 94 ? -2.376 1.882 -2.359 1.00 85.44 94 HIS A O 1
ATOM 725 N N . LEU A 1 95 ? -3.072 3.591 -1.057 1.00 84.25 95 LEU A N 1
ATOM 726 C CA . LEU A 1 95 ? -3.775 2.782 -0.059 1.00 84.25 95 LEU A CA 1
ATOM 727 C C . LEU A 1 95 ? -5.223 3.243 0.141 1.00 84.25 95 LEU A C 1
ATOM 729 O O . LEU A 1 95 ? -5.479 4.271 0.765 1.00 84.25 95 LEU A O 1
ATOM 733 N N . THR A 1 96 ? -6.205 2.445 -0.255 1.00 81.12 96 THR A N 1
ATOM 734 C CA . THR A 1 96 ? -7.595 2.693 0.153 1.00 81.12 96 THR A CA 1
ATOM 735 C C . THR A 1 96 ? -7.804 2.304 1.614 1.00 81.12 96 THR A C 1
ATOM 737 O O . THR A 1 96 ? -7.598 1.150 1.983 1.00 81.12 96 THR A O 1
ATOM 740 N N . VAL A 1 97 ? -8.288 3.235 2.440 1.00 82.75 97 VAL A N 1
ATOM 741 C CA . VAL A 1 97 ? -8.643 2.974 3.844 1.00 82.75 97 VAL A CA 1
ATOM 742 C C . VAL A 1 97 ? -10.143 3.182 4.038 1.00 82.75 97 VAL A C 1
ATOM 744 O O . VAL A 1 97 ? -10.646 4.288 3.854 1.00 82.75 97 VAL A O 1
ATOM 747 N N . ALA A 1 98 ? -10.857 2.126 4.425 1.00 78.44 98 ALA A N 1
ATOM 748 C CA . ALA A 1 98 ? -12.263 2.179 4.808 1.00 78.44 98 ALA A CA 1
ATOM 749 C C . ALA A 1 98 ? -12.427 2.125 6.335 1.00 78.44 98 ALA A C 1
ATOM 751 O O . ALA A 1 98 ? -11.886 1.214 6.974 1.00 78.44 98 ALA A O 1
ATOM 752 N N . PRO A 1 99 ? -13.197 3.059 6.922 1.00 77.88 99 PRO A N 1
ATOM 753 C CA . PRO A 1 99 ? -13.572 3.018 8.331 1.00 77.88 99 PRO A CA 1
ATOM 754 C C . PRO A 1 99 ? -14.370 1.764 8.725 1.00 77.88 99 PRO A C 1
ATOM 756 O O . PRO A 1 99 ? -14.984 1.124 7.865 1.00 77.88 99 PRO A O 1
ATOM 759 N N . PRO A 1 100 ? -14.420 1.427 10.029 1.00 76.81 100 PRO A N 1
ATOM 760 C CA . PRO A 1 100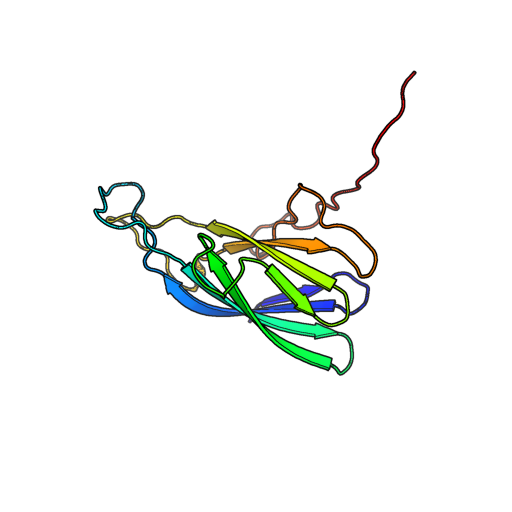 ? -15.273 0.357 10.531 1.00 76.81 100 PRO A CA 1
ATOM 761 C C . PRO A 1 100 ? -16.739 0.571 10.156 1.00 76.81 100 PRO A C 1
ATOM 763 O O . PRO A 1 100 ? -17.280 1.658 10.334 1.00 76.81 100 PRO A O 1
ATOM 766 N N . GLY A 1 101 ? -17.384 -0.486 9.664 1.00 69.25 101 GLY A N 1
ATOM 767 C CA . GLY A 1 101 ? -18.785 -0.439 9.234 1.00 69.25 101 GLY A CA 1
ATOM 768 C C . GLY A 1 101 ? -19.004 0.141 7.833 1.00 69.25 101 GLY A C 1
ATOM 769 O O . GLY A 1 101 ? -20.136 0.131 7.358 1.00 69.25 101 GLY A O 1
ATOM 770 N N . THR A 1 102 ? -17.945 0.578 7.147 1.00 66.69 102 THR A N 1
ATOM 771 C CA . THR A 1 102 ? -18.012 1.068 5.766 1.00 66.69 102 THR A CA 1
ATOM 772 C C . THR A 1 102 ? -17.504 -0.006 4.805 1.00 66.69 102 THR A C 1
ATOM 774 O O . THR A 1 102 ? -16.481 -0.648 5.048 1.00 66.69 102 THR A O 1
ATOM 777 N N . LEU A 1 103 ? -18.205 -0.212 3.688 1.00 64.38 103 LEU A N 1
ATOM 778 C CA . LEU A 1 103 ? -17.678 -1.016 2.583 1.00 64.38 103 LEU A CA 1
ATOM 779 C C . LEU A 1 103 ? -16.505 -0.270 1.933 1.00 64.38 103 LEU A C 1
ATOM 781 O O . LEU A 1 103 ? -16.556 0.952 1.813 1.00 64.38 103 LEU A O 1
ATOM 785 N N . LEU A 1 104 ? -15.458 -0.984 1.503 1.00 59.03 104 LEU A N 1
ATOM 786 C CA . LEU A 1 104 ? -14.365 -0.366 0.746 1.00 59.03 104 LEU A CA 1
ATOM 787 C C . LEU A 1 104 ? -14.947 0.342 -0.490 1.00 59.03 104 LEU A C 1
ATOM 789 O O . LEU A 1 104 ? -15.516 -0.343 -1.344 1.00 59.03 104 LEU A O 1
ATOM 793 N N . PRO A 1 105 ? -14.828 1.678 -0.615 1.00 49.53 105 PRO A N 1
ATOM 794 C CA . PRO A 1 105 ? -15.182 2.331 -1.861 1.00 49.53 105 PRO A CA 1
ATOM 795 C C . PRO A 1 105 ? -14.222 1.843 -2.952 1.00 49.53 105 PRO A C 1
ATOM 797 O O . PRO A 1 105 ? -13.044 1.595 -2.694 1.00 49.53 105 PRO A O 1
ATOM 800 N N . SER A 1 106 ? -14.701 1.741 -4.191 1.00 45.56 106 SER A N 1
ATOM 801 C CA . SER A 1 106 ? -13.856 1.405 -5.348 1.00 45.56 106 SER A CA 1
ATOM 802 C C . SER A 1 106 ? -12.771 2.456 -5.640 1.00 45.56 106 SER A C 1
ATOM 804 O O . SER A 1 106 ? -11.966 2.253 -6.544 1.00 45.56 106 SER A O 1
ATOM 806 N N . ALA A 1 107 ? -12.753 3.581 -4.913 1.00 40.53 107 ALA A N 1
ATOM 807 C CA . ALA A 1 107 ? -11.878 4.721 -5.151 1.00 40.53 107 ALA A CA 1
ATOM 808 C C . ALA A 1 107 ? -10.882 4.956 -4.005 1.00 40.53 107 ALA A C 1
ATOM 810 O O . ALA A 1 107 ? -11.223 4.936 -2.823 1.00 40.53 107 ALA A O 1
ATOM 811 N N . VAL A 1 108 ? -9.648 5.196 -4.437 1.00 43.06 108 VAL A N 1
ATOM 812 C CA . VAL A 1 108 ? -8.386 5.107 -3.705 1.00 43.06 108 VAL A CA 1
ATOM 813 C C . VAL A 1 108 ? -8.073 6.365 -2.907 1.00 43.06 108 VAL A C 1
ATOM 815 O O . VAL A 1 108 ? -8.156 7.472 -3.437 1.00 43.06 108 VAL A O 1
ATOM 818 N N . THR A 1 109 ? -7.612 6.198 -1.666 1.00 44.12 109 THR A N 1
ATOM 819 C CA . THR A 1 109 ? -6.840 7.239 -0.974 1.00 44.12 109 THR A CA 1
ATOM 820 C C . THR A 1 109 ? -5.367 7.017 -1.332 1.00 44.12 109 THR A C 1
ATOM 822 O O . THR A 1 109 ? -4.823 5.936 -1.161 1.00 44.12 109 THR A O 1
ATOM 825 N N . ALA A 1 110 ? -4.684 7.999 -1.912 1.00 41.75 110 ALA A N 1
ATOM 826 C CA . ALA A 1 110 ? -3.234 7.899 -2.084 1.00 41.75 110 ALA A CA 1
ATOM 827 C C . ALA A 1 110 ? -2.562 8.327 -0.772 1.00 41.75 110 ALA A C 1
ATOM 829 O O . ALA A 1 110 ? -2.896 9.394 -0.255 1.00 41.75 110 ALA A O 1
ATOM 830 N N . ILE A 1 111 ? -1.634 7.526 -0.239 1.00 48.50 111 ILE A N 1
ATOM 831 C CA . ILE A 1 111 ? -0.723 7.982 0.817 1.00 48.50 111 ILE A CA 1
ATOM 832 C C . ILE A 1 111 ? 0.614 8.280 0.142 1.00 48.50 111 ILE A C 1
ATOM 834 O O . ILE A 1 111 ? 1.385 7.378 -0.162 1.00 48.50 111 ILE A O 1
ATOM 838 N N . SER A 1 112 ? 0.879 9.555 -0.120 1.00 41.25 112 SER A N 1
ATOM 839 C CA . SER A 1 112 ? 2.207 10.031 -0.512 1.00 41.25 112 SER A CA 1
ATOM 840 C C . SER A 1 112 ? 2.768 10.952 0.578 1.00 41.25 112 SER A C 1
ATOM 842 O O . SER A 1 112 ? 2.015 1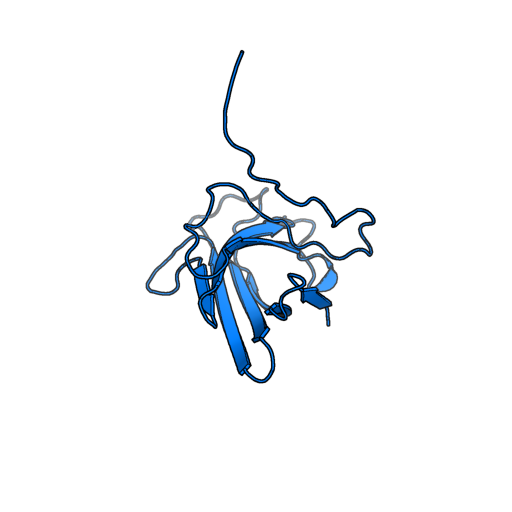1.578 1.322 1.00 41.25 112 SER A O 1
ATOM 844 N N . ASP A 1 113 ? 4.091 10.986 0.721 1.00 37.47 113 ASP A N 1
ATOM 845 C CA . ASP A 1 113 ? 4.824 11.892 1.619 1.00 37.47 113 ASP A CA 1
ATOM 846 C C . ASP A 1 113 ? 4.688 13.348 1.137 1.00 37.47 113 ASP A C 1
ATOM 848 O O . ASP A 1 113 ? 4.707 13.577 -0.054 1.00 37.47 113 ASP A O 1
ATOM 852 N N . GLU A 1 114 ? 4.607 14.347 2.019 1.00 40.88 114 GLU A N 1
ATOM 853 C CA . GLU A 1 114 ? 4.538 15.786 1.710 1.00 40.88 114 GLU A CA 1
ATOM 854 C C . GLU A 1 114 ? 5.875 16.545 1.861 1.00 40.88 114 GLU A C 1
ATOM 856 O O . GLU A 1 114 ? 5.892 17.768 1.980 1.00 40.88 114 GLU A O 1
ATOM 861 N N . ARG A 1 115 ? 7.014 15.876 1.649 1.00 45.50 115 ARG A N 1
ATOM 862 C CA . ARG A 1 115 ? 7.959 16.416 0.647 1.00 45.50 115 ARG A CA 1
ATOM 863 C C . ARG A 1 115 ? 7.344 16.460 -0.777 1.00 45.50 115 ARG A C 1
ATOM 865 O O . ARG A 1 115 ? 8.012 16.916 -1.698 1.00 45.50 115 ARG A O 1
ATOM 872 N N . TRP A 1 116 ? 6.064 16.084 -0.933 1.00 42.50 116 TRP A N 1
ATOM 873 C CA . TRP A 1 116 ? 5.191 16.227 -2.108 1.00 42.50 116 TRP A CA 1
ATOM 874 C C . TRP A 1 116 ? 3.957 17.176 -1.980 1.00 42.50 116 TRP A C 1
ATOM 876 O O . TRP A 1 116 ? 2.992 17.018 -2.714 1.00 42.50 116 TRP A O 1
ATOM 886 N N . ALA A 1 117 ? 3.975 18.210 -1.135 1.00 28.08 117 ALA A N 1
ATOM 887 C CA . ALA A 1 117 ? 3.187 19.463 -1.254 1.00 28.08 117 ALA A CA 1
ATOM 888 C C . ALA A 1 117 ? 1.628 19.552 -1.435 1.00 28.08 117 ALA A C 1
ATOM 890 O O . ALA A 1 117 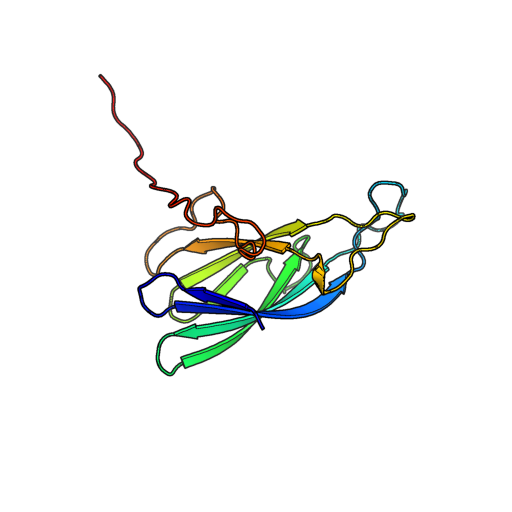? 1.145 20.687 -1.463 1.00 28.08 117 ALA A O 1
ATOM 891 N N . SER A 1 118 ? 0.785 18.517 -1.564 1.00 30.95 118 SER A N 1
ATOM 892 C CA . SER A 1 118 ? -0.696 18.644 -1.488 1.00 30.95 118 SER A CA 1
ATOM 893 C C . SER A 1 118 ? -1.570 17.470 -0.941 1.00 30.95 118 SER A C 1
ATOM 895 O O . SER A 1 118 ? -2.757 17.391 -1.278 1.00 30.95 118 SER A O 1
ATOM 897 N N . VAL A 1 119 ? -1.104 16.557 -0.087 1.00 35.62 119 VAL A N 1
ATOM 898 C CA . VAL A 1 119 ? -1.859 15.412 0.491 1.00 35.62 119 VAL A CA 1
ATOM 899 C C . VAL A 1 119 ? -2.856 15.849 1.580 1.00 35.62 119 VAL A C 1
ATOM 901 O O . VAL A 1 119 ? -2.803 15.487 2.752 1.00 35.62 119 VAL A O 1
ATOM 904 N N . LYS A 1 120 ? -3.866 16.602 1.141 1.00 32.69 120 LYS A N 1
ATOM 905 C CA . LYS A 1 120 ? -5.248 16.536 1.627 1.00 32.69 120 LYS A CA 1
ATOM 906 C C . LYS A 1 120 ? -6.182 16.627 0.423 1.00 32.69 120 LYS A C 1
ATOM 908 O O . LYS A 1 120 ? -6.777 17.668 0.166 1.00 32.69 120 LYS A O 1
ATOM 913 N N . ARG A 1 121 ? -6.399 15.516 -0.282 1.00 33.34 121 ARG A N 1
ATOM 914 C CA . ARG A 1 121 ? -7.676 15.331 -0.983 1.00 33.34 121 ARG A CA 1
ATOM 915 C C . ARG A 1 121 ? -8.499 14.307 -0.227 1.00 33.34 121 ARG A C 1
ATOM 917 O O . ARG A 1 121 ? -8.346 13.105 -0.408 1.00 33.34 121 ARG A O 1
ATOM 924 N N . ARG A 1 122 ? -9.365 14.830 0.648 1.00 31.59 122 ARG A N 1
ATOM 925 C CA . ARG A 1 122 ? -10.550 14.112 1.116 1.00 31.59 122 ARG A CA 1
ATOM 926 C C . ARG A 1 122 ? -11.276 13.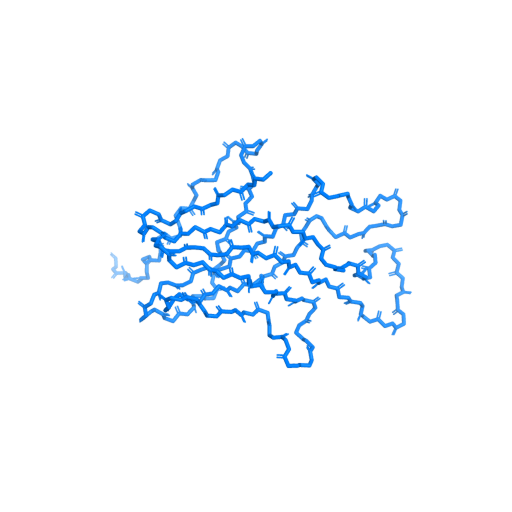603 -0.127 1.00 31.59 122 ARG A C 1
ATOM 928 O O . ARG A 1 122 ? -11.699 14.415 -0.946 1.00 31.59 122 ARG A O 1
ATOM 935 N N . VAL A 1 123 ? -11.440 12.294 -0.263 1.00 34.38 123 VAL A N 1
ATOM 936 C CA . VAL A 1 123 ? -12.509 11.774 -1.114 1.00 34.38 123 VAL A CA 1
ATOM 937 C C . VAL A 1 123 ? -13.784 11.945 -0.297 1.00 34.38 123 VAL A C 1
ATOM 939 O O . VAL A 1 123 ? -14.156 11.077 0.489 1.00 34.38 123 VAL A O 1
ATOM 942 N N . SER A 1 124 ? -14.418 13.113 -0.425 1.00 30.48 124 SER A N 1
ATOM 943 C CA . SER A 1 124 ? -15.846 13.213 -0.148 1.00 30.48 124 SER A CA 1
ATOM 944 C C . SER A 1 124 ? -16.538 12.338 -1.183 1.00 30.48 124 SER A C 1
ATOM 946 O O . SER A 1 124 ? -16.709 12.726 -2.336 1.00 30.48 124 SER A O 1
ATOM 948 N N . ALA A 1 125 ? -16.887 11.123 -0.774 1.00 33.47 125 ALA A N 1
ATOM 949 C CA . ALA A 1 125 ? -18.006 10.425 -1.364 1.00 33.47 125 ALA A CA 1
ATOM 950 C C . ALA A 1 125 ? -19.271 11.205 -0.980 1.00 33.47 125 ALA A C 1
ATOM 952 O O . ALA A 1 125 ? -19.858 10.959 0.068 1.00 33.47 125 ALA A O 1
ATOM 953 N N . GLU A 1 126 ? -19.679 12.150 -1.822 1.00 32.25 126 GLU A N 1
ATOM 954 C CA . GLU A 1 126 ? -21.092 12.496 -1.952 1.00 32.25 126 GLU A CA 1
ATOM 955 C C . GLU A 1 126 ? -21.550 12.022 -3.326 1.00 32.25 126 GLU A C 1
ATOM 957 O O . GLU A 1 126 ? -21.304 12.617 -4.373 1.00 32.25 126 GLU A O 1
ATOM 962 N N . SER A 1 127 ? -22.143 10.834 -3.279 1.00 35.34 127 SER A N 1
ATOM 963 C CA . SER A 1 127 ? -22.975 10.261 -4.317 1.00 35.34 127 SER A CA 1
ATOM 964 C C . SER A 1 127 ? -24.294 11.035 -4.382 1.00 35.34 127 SER A C 1
ATOM 966 O O . SER A 1 127 ? -24.926 11.229 -3.351 1.00 35.34 127 SER A O 1
ATOM 968 N N . SER A 1 128 ? -24.725 11.345 -5.608 1.00 37.78 128 SER A N 1
ATOM 969 C CA . SER A 1 128 ? -26.130 11.450 -6.038 1.00 37.78 128 SER A CA 1
ATOM 970 C C . SER A 1 128 ? -27.008 12.552 -5.425 1.00 37.78 128 SER A C 1
ATOM 972 O O . SER A 1 128 ? -27.466 12.420 -4.299 1.00 37.78 128 SER A O 1
ATOM 974 N N . LEU A 1 129 ? -27.411 13.546 -6.229 1.00 34.66 129 LEU A N 1
ATOM 975 C CA . LEU A 1 129 ? -28.715 13.560 -6.925 1.00 34.66 129 LEU A CA 1
ATOM 976 C C . LEU A 1 129 ? -28.869 14.847 -7.769 1.00 34.66 129 LEU A C 1
ATOM 978 O O . LEU A 1 129 ? -28.603 15.943 -7.291 1.00 34.66 129 LEU A O 1
ATOM 982 N N . HIS A 1 130 ? -29.330 14.688 -9.014 1.00 31.86 130 HIS A N 1
ATOM 983 C CA . HIS A 1 130 ? -30.021 15.720 -9.815 1.00 31.86 130 HIS A CA 1
ATOM 984 C C . HIS A 1 130 ? -31.252 16.271 -9.050 1.00 31.86 130 HIS A C 1
ATOM 986 O O . HIS A 1 130 ? -31.715 15.574 -8.139 1.00 31.86 130 HIS A O 1
ATOM 992 N N . PRO A 1 131 ? -31.855 17.422 -9.422 1.00 46.38 131 PRO A N 1
ATOM 993 C CA . PRO A 1 131 ? -31.898 18.041 -10.757 1.00 46.38 131 PRO A CA 1
ATOM 994 C C . PRO A 1 131 ? -31.384 19.483 -10.877 1.00 46.38 131 PRO A C 1
ATOM 996 O O . PRO A 1 131 ? -31.280 20.190 -9.852 1.00 46.38 131 PRO A O 1
#